Protein AF-J2VYI4-F1 (afdb_monomer_lite)

Radius of gyration: 15.05 Å; chains: 1; bounding box: 32×32×46 Å

pLDDT: mean 73.35, std 16.97, range [40.09, 92.69]

Secondary structure (DSSP, 8-state):
------SS-SS-HHHHHHHHHHHHHHHHHHHTT---HHHHHHHHHHHHHHHHTT---HHHHHHHHHHHHHHH-THHHHTTTGGGS--

Structure (mmCIF, N/CA/C/O backbone):
data_AF-J2VYI4-F1
#
_entry.id   AF-J2VYI4-F1
#
loop_
_atom_site.group_PDB
_atom_site.id
_atom_site.type_symbol
_atom_site.label_atom_id
_atom_site.label_alt_id
_atom_site.label_comp_id
_atom_site.label_asym_id
_atom_site.label_entity_id
_atom_site.label_seq_id
_atom_site.pdbx_PDB_ins_code
_atom_site.Cartn_x
_atom_site.Cartn_y
_atom_site.Cartn_z
_atom_site.occupancy
_atom_site.B_iso_or_equiv
_atom_site.auth_seq_id
_atom_site.auth_comp_id
_atom_site.auth_asym_id
_atom_site.auth_atom_id
_atom_site.pdbx_PDB_model_num
ATOM 1 N N . MET A 1 1 ? -14.724 5.335 -6.934 1.00 41.59 1 MET A N 1
ATOM 2 C CA . MET A 1 1 ? -13.984 4.401 -6.041 1.00 41.59 1 MET A CA 1
ATOM 3 C C . MET A 1 1 ? -12.640 5.051 -5.724 1.00 41.59 1 MET A C 1
ATOM 5 O O . MET A 1 1 ? -12.225 5.861 -6.537 1.00 41.59 1 MET A O 1
ATOM 9 N N . PRO A 1 2 ? -11.969 4.790 -4.586 1.00 50.41 2 PRO A N 1
ATOM 10 C CA . PRO A 1 2 ? -10.907 5.6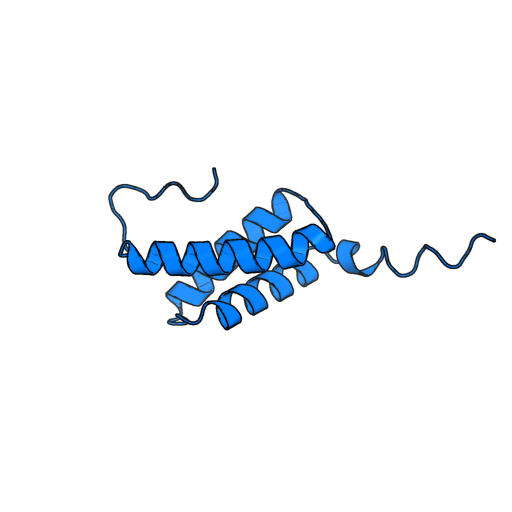70 -4.065 1.00 50.41 2 PRO A CA 1
ATOM 11 C C . PRO A 1 2 ? -9.570 5.640 -4.834 1.00 50.41 2 PRO A C 1
ATOM 13 O O . PRO A 1 2 ? -8.572 6.154 -4.344 1.00 50.41 2 PRO A O 1
ATOM 16 N N . PHE A 1 3 ? -9.548 5.105 -6.053 1.00 53.66 3 PHE A N 1
ATOM 17 C CA . PHE A 1 3 ? -8.367 5.033 -6.909 1.00 53.66 3 PHE A CA 1
ATOM 18 C C . PHE A 1 3 ? -8.706 5.460 -8.338 1.00 53.66 3 PHE A C 1
ATOM 20 O O . PHE A 1 3 ? -8.493 4.728 -9.299 1.00 53.66 3 PHE A O 1
ATOM 27 N N . ASP A 1 4 ? -9.281 6.651 -8.488 1.00 58.56 4 ASP A N 1
ATOM 28 C CA . ASP A 1 4 ? -9.382 7.275 -9.805 1.00 58.56 4 ASP A CA 1
ATOM 29 C C . ASP A 1 4 ? -8.013 7.867 -10.166 1.00 58.56 4 ASP A C 1
ATOM 31 O O . ASP A 1 4 ? -7.552 8.813 -9.529 1.00 58.56 4 ASP A O 1
ATOM 35 N N . ASN A 1 5 ? -7.346 7.282 -11.169 1.00 51.56 5 ASN A N 1
ATOM 36 C CA . ASN A 1 5 ? -6.065 7.742 -11.710 1.00 51.56 5 ASN A CA 1
ATOM 37 C C . ASN A 1 5 ? -6.249 9.131 -12.353 1.00 51.56 5 ASN A C 1
ATOM 39 O O . ASN A 1 5 ? -6.845 9.223 -13.433 1.00 51.56 5 ASN A O 1
ATOM 43 N N . PRO A 1 6 ? -5.770 10.229 -11.738 1.00 56.22 6 PRO A N 1
ATOM 44 C CA . PRO A 1 6 ? -5.912 11.537 -12.346 1.00 56.22 6 PRO A CA 1
ATOM 45 C C . PRO A 1 6 ? -4.999 11.587 -13.572 1.00 56.22 6 PRO A C 1
ATOM 47 O O . PRO A 1 6 ? -3.808 11.297 -13.499 1.00 56.22 6 PRO A O 1
ATOM 50 N N . SER A 1 7 ? -5.556 12.002 -14.706 1.00 50.81 7 SER A N 1
ATOM 51 C CA . SER A 1 7 ? -4.969 12.053 -16.057 1.00 50.81 7 SER A CA 1
ATOM 52 C C . SER A 1 7 ? -3.692 12.909 -16.218 1.00 50.81 7 SER A C 1
ATOM 54 O O . SER A 1 7 ? -3.194 13.091 -17.326 1.00 50.81 7 SER A O 1
ATOM 56 N N . LYS A 1 8 ? -3.107 13.376 -15.109 1.00 50.31 8 LYS A N 1
ATOM 57 C CA . LYS A 1 8 ? -1.719 13.835 -14.964 1.00 50.31 8 LYS A CA 1
ATOM 58 C C . LYS A 1 8 ? -0.999 12.928 -13.959 1.00 50.31 8 LYS A C 1
ATOM 60 O O . LYS A 1 8 ? -0.706 13.343 -12.842 1.00 50.31 8 LYS A O 1
ATOM 65 N N . SER A 1 9 ? -0.794 11.665 -14.315 1.00 57.22 9 SER A N 1
ATOM 66 C CA . SER A 1 9 ? -0.288 10.681 -13.361 1.00 57.22 9 SER A CA 1
ATOM 67 C C . SER A 1 9 ? 1.217 10.848 -13.156 1.00 57.22 9 SER A C 1
ATOM 69 O O . SER A 1 9 ? 2.000 10.672 -14.085 1.00 57.22 9 SER A O 1
ATOM 71 N N . THR A 1 10 ? 1.634 11.166 -11.930 1.00 66.38 10 THR A N 1
ATOM 72 C CA . THR A 1 10 ? 3.032 11.059 -11.468 1.00 66.38 10 THR A CA 1
ATOM 73 C C . THR A 1 10 ? 3.545 9.610 -11.533 1.00 66.38 10 THR A C 1
ATOM 75 O O . THR A 1 10 ? 4.744 9.368 -11.427 1.00 66.38 10 THR A O 1
ATOM 78 N N . TYR A 1 11 ? 2.639 8.645 -11.708 1.00 69.75 11 TYR A N 1
ATOM 79 C CA . TYR A 1 11 ? 2.884 7.212 -11.631 1.00 69.75 11 TYR A CA 1
ATOM 80 C C . TYR A 1 11 ? 2.646 6.547 -12.985 1.00 69.75 11 TYR A C 1
ATOM 82 O O . TYR A 1 11 ? 1.707 6.884 -13.706 1.00 69.75 11 TYR A O 1
ATOM 90 N N . SER A 1 12 ? 3.490 5.579 -13.335 1.00 83.81 12 SER A N 1
ATOM 91 C CA . SER A 1 12 ? 3.228 4.725 -14.494 1.00 83.81 12 SER A CA 1
ATOM 92 C C . SER A 1 12 ? 2.069 3.762 -14.209 1.00 83.81 12 SER A C 1
ATOM 94 O O . SER A 1 12 ? 1.718 3.525 -13.053 1.00 83.81 12 SER A O 1
ATOM 96 N N . GLN A 1 13 ? 1.494 3.153 -15.252 1.00 82.88 13 GLN A N 1
ATOM 97 C CA . GLN A 1 13 ? 0.478 2.107 -15.077 1.00 82.88 13 GLN A CA 1
ATOM 98 C C . GLN A 1 13 ? 0.995 0.955 -14.198 1.00 82.88 13 GLN A C 1
ATOM 100 O O . GLN A 1 13 ? 0.275 0.476 -13.335 1.00 82.88 13 GLN A O 1
ATOM 105 N N . ALA A 1 14 ? 2.270 0.580 -14.345 1.00 85.75 14 ALA A N 1
ATOM 106 C CA . ALA A 1 14 ? 2.887 -0.463 -13.527 1.00 85.75 14 ALA A CA 1
ATOM 107 C C . ALA A 1 14 ? 2.983 -0.074 -12.042 1.00 85.75 14 ALA A C 1
ATOM 109 O O . ALA A 1 14 ? 2.829 -0.923 -11.169 1.00 85.75 14 ALA A O 1
ATOM 110 N N . ASP A 1 15 ? 3.228 1.205 -11.747 1.00 85.69 15 ASP A N 1
ATOM 111 C CA . ASP A 1 15 ? 3.244 1.703 -10.371 1.00 85.69 15 ASP A CA 1
ATOM 112 C C . ASP A 1 15 ? 1.827 1.677 -9.771 1.00 85.69 15 ASP A C 1
ATOM 114 O O . ASP A 1 15 ? 1.652 1.290 -8.616 1.00 85.69 15 ASP A O 1
ATOM 118 N N . TRP A 1 16 ? 0.814 2.009 -10.578 1.00 85.12 16 TRP A N 1
ATOM 119 C CA . TRP A 1 16 ? -0.598 1.886 -10.214 1.00 85.12 16 TRP A CA 1
ATOM 120 C C . TRP A 1 16 ? -1.010 0.444 -9.927 1.00 85.12 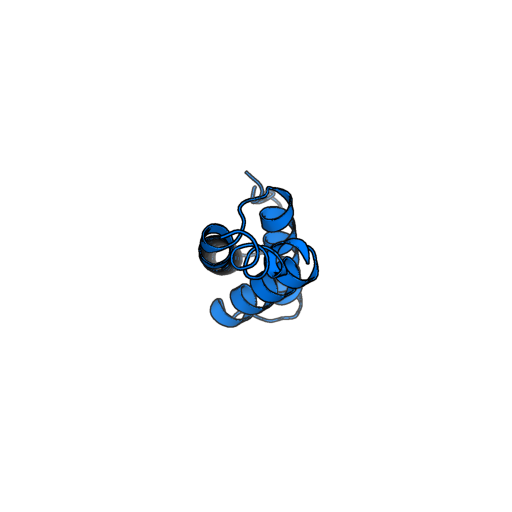16 TRP A C 1
ATOM 122 O O . TRP A 1 16 ? -1.599 0.181 -8.881 1.00 85.12 16 TRP A O 1
ATOM 132 N N . ASP A 1 17 ? -0.657 -0.493 -10.806 1.00 88.81 17 ASP A N 1
ATOM 133 C CA . ASP A 1 17 ? -0.978 -1.913 -10.640 1.00 88.81 17 ASP A CA 1
ATOM 134 C C . ASP A 1 17 ? -0.339 -2.476 -9.357 1.00 88.81 17 ASP A C 1
ATOM 136 O O . ASP A 1 17 ? -0.941 -3.274 -8.638 1.00 88.81 17 ASP A O 1
ATOM 140 N N . LEU A 1 18 ? 0.867 -2.010 -9.021 1.00 89.38 18 LEU A N 1
ATOM 141 C CA . LEU A 1 18 ? 1.588 -2.397 -7.811 1.00 89.38 18 LEU A CA 1
ATOM 142 C C . LEU A 1 18 ? 0.904 -1.869 -6.546 1.00 89.38 18 LEU A C 1
ATOM 144 O O . LEU A 1 18 ? 0.686 -2.626 -5.595 1.00 89.38 18 LEU A O 1
ATOM 148 N N . MET A 1 19 ? 0.538 -0.584 -6.537 1.00 86.50 19 MET A N 1
ATOM 149 C CA . MET A 1 19 ? -0.210 0.014 -5.430 1.00 86.50 19 MET A CA 1
ATOM 150 C C . MET A 1 19 ? -1.575 -0.659 -5.253 1.00 86.50 19 MET A C 1
ATOM 152 O O . MET A 1 19 ? -1.948 -0.982 -4.126 1.00 86.50 19 MET A O 1
ATOM 156 N N . GLN A 1 20 ? -2.289 -0.929 -6.348 1.00 86.88 20 GLN A N 1
ATOM 157 C CA . GLN A 1 20 ? -3.583 -1.608 -6.317 1.00 86.88 20 GLN A CA 1
ATOM 158 C C . GLN A 1 20 ? -3.453 -3.024 -5.743 1.00 86.88 20 GLN A C 1
ATOM 160 O O . GLN A 1 20 ? -4.199 -3.389 -4.839 1.00 86.88 20 GLN A O 1
ATOM 165 N N . ALA A 1 21 ? -2.453 -3.798 -6.175 1.00 90.12 21 ALA A N 1
ATOM 166 C CA . ALA A 1 21 ? -2.215 -5.139 -5.644 1.00 90.12 21 ALA A CA 1
ATOM 167 C C . ALA A 1 21 ? -1.887 -5.130 -4.139 1.00 90.12 21 ALA A C 1
ATOM 169 O O . ALA A 1 21 ? -2.328 -6.008 -3.392 1.00 90.12 21 ALA A O 1
ATOM 170 N N . ALA A 1 22 ? -1.122 -4.137 -3.673 1.00 89.88 22 ALA A N 1
ATOM 171 C CA . ALA A 1 22 ? -0.820 -3.975 -2.252 1.00 89.88 22 ALA A CA 1
ATOM 172 C C . ALA A 1 22 ? -2.065 -3.588 -1.444 1.00 89.88 22 ALA A C 1
ATOM 174 O O . ALA A 1 22 ? -2.288 -4.134 -0.359 1.00 89.88 22 ALA A O 1
ATOM 175 N N . TYR A 1 23 ? -2.885 -2.688 -1.990 1.00 88.12 23 TYR A N 1
ATOM 176 C CA . TYR A 1 23 ? -4.164 -2.303 -1.413 1.00 88.12 23 TYR A CA 1
ATOM 177 C C . TYR A 1 23 ? -5.104 -3.504 -1.291 1.00 88.12 23 TYR A C 1
ATOM 179 O O . TYR A 1 23 ? -5.560 -3.794 -0.189 1.00 88.12 23 TYR A O 1
ATOM 187 N N . ASP A 1 24 ? -5.328 -4.251 -2.373 1.00 88.06 24 ASP A N 1
ATOM 188 C CA . ASP A 1 24 ? -6.239 -5.400 -2.387 1.00 88.06 24 ASP A CA 1
ATOM 189 C C . ASP A 1 24 ? -5.804 -6.469 -1.380 1.00 88.06 24 ASP A C 1
ATOM 191 O O . ASP A 1 24 ? -6.629 -7.053 -0.675 1.00 88.06 24 ASP A O 1
ATOM 195 N N . LYS A 1 25 ? -4.492 -6.695 -1.247 1.00 89.38 25 LYS A N 1
ATOM 196 C CA . LYS A 1 25 ? -3.939 -7.647 -0.279 1.00 89.38 25 LYS A CA 1
ATOM 197 C C . LYS A 1 25 ? -4.131 -7.193 1.172 1.00 89.38 25 LYS A C 1
ATOM 199 O O . LYS A 1 25 ? -4.464 -8.005 2.044 1.00 89.38 25 LYS A O 1
ATOM 204 N N . ALA A 1 26 ? -3.922 -5.908 1.447 1.00 86.75 26 ALA A N 1
ATOM 205 C CA . ALA A 1 26 ? -4.163 -5.331 2.765 1.00 86.75 26 ALA A CA 1
ATOM 206 C C . ALA A 1 26 ? -5.658 -5.337 3.113 1.00 86.75 26 ALA A C 1
ATOM 208 O O . ALA A 1 26 ? -6.033 -5.771 4.203 1.00 86.75 26 ALA A O 1
ATOM 209 N N . ALA A 1 27 ? -6.504 -4.949 2.158 1.00 83.75 27 ALA A N 1
ATOM 210 C CA . ALA A 1 27 ? -7.952 -4.970 2.279 1.00 83.75 27 ALA A CA 1
ATOM 211 C C . ALA A 1 27 ? -8.460 -6.390 2.546 1.00 83.75 27 ALA A C 1
ATOM 213 O O . ALA A 1 27 ? -9.194 -6.578 3.502 1.00 83.75 27 ALA A O 1
ATOM 214 N N . GLN A 1 28 ? -8.008 -7.419 1.822 1.00 85.12 28 GLN A N 1
ATOM 215 C CA . GLN A 1 28 ? -8.373 -8.815 2.124 1.00 85.12 28 GLN A CA 1
ATOM 216 C C . GLN A 1 28 ? -7.997 -9.229 3.554 1.00 85.12 28 GLN A C 1
ATOM 218 O O . GLN A 1 28 ? -8.760 -9.923 4.224 1.00 85.12 28 GLN A O 1
ATOM 223 N N . THR A 1 29 ? -6.841 -8.779 4.047 1.00 82.00 29 THR A N 1
ATOM 224 C CA . THR A 1 29 ? -6.380 -9.082 5.410 1.00 82.00 29 THR A CA 1
ATOM 225 C C . THR A 1 29 ? -7.241 -8.394 6.473 1.00 82.00 29 THR A C 1
ATOM 227 O O . THR A 1 29 ? -7.510 -8.983 7.524 1.00 82.00 29 THR A O 1
ATOM 230 N N . LEU A 1 30 ? -7.679 -7.160 6.211 1.00 72.12 30 LEU A N 1
ATOM 231 C CA . LEU A 1 30 ? -8.543 -6.400 7.112 1.00 72.12 30 LEU A CA 1
ATOM 232 C C . LEU A 1 30 ? -10.018 -6.753 6.973 1.00 72.12 30 LEU A C 1
ATOM 234 O O . LEU A 1 30 ? -10.686 -6.762 7.985 1.00 72.12 30 LEU A O 1
ATOM 238 N N . VAL A 1 31 ? -10.535 -7.141 5.809 1.00 67.25 31 VAL A N 1
ATOM 239 C CA . VAL A 1 31 ? -11.931 -7.589 5.626 1.00 67.25 31 VAL A CA 1
ATOM 240 C C . VAL A 1 31 ? -12.231 -8.836 6.467 1.00 67.2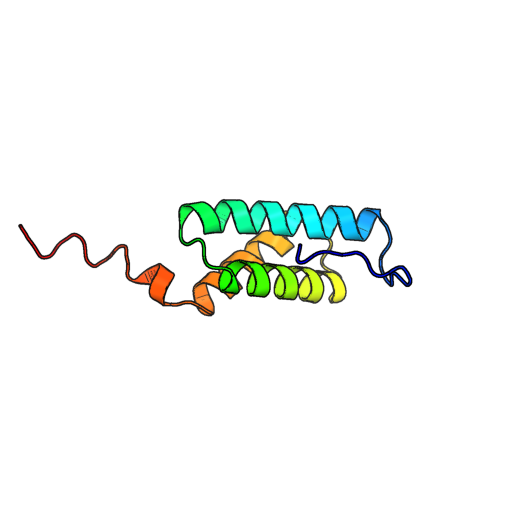5 31 VAL A C 1
ATOM 242 O O . VAL A 1 31 ? -13.346 -9.001 6.952 1.00 67.25 31 VAL A O 1
ATOM 245 N N . VAL A 1 32 ? -11.222 -9.672 6.740 1.00 56.06 32 VAL A N 1
ATOM 246 C CA . VAL A 1 32 ? -11.310 -10.767 7.727 1.00 56.06 32 VAL A CA 1
ATOM 247 C C . VAL A 1 32 ? -11.465 -10.248 9.175 1.00 56.06 32 VAL A C 1
ATOM 249 O O . VAL A 1 32 ? -11.897 -10.997 10.049 1.00 56.06 32 VAL A O 1
ATOM 252 N N . LYS A 1 33 ? -11.119 -8.983 9.452 1.00 53.84 33 LYS A N 1
ATOM 253 C CA . LYS A 1 33 ? -10.992 -8.385 10.796 1.00 53.84 33 LYS A CA 1
ATOM 254 C C . LYS A 1 33 ? -11.897 -7.169 11.095 1.00 53.84 33 LYS A C 1
ATOM 256 O O . LYS A 1 33 ? -12.249 -6.997 12.254 1.00 53.84 33 LYS A O 1
ATOM 261 N N . SER A 1 34 ? -12.254 -6.326 10.125 1.00 53.09 34 SER A N 1
ATOM 262 C CA . SER A 1 34 ? -13.081 -5.111 10.241 1.00 53.09 34 SER A CA 1
ATOM 263 C C . SER A 1 34 ? -13.224 -4.465 8.857 1.00 53.09 34 SER A C 1
ATOM 265 O O . SER A 1 34 ? -12.229 -4.228 8.179 1.00 53.09 34 SER A O 1
ATOM 267 N N . SER A 1 35 ? -14.454 -4.183 8.427 1.00 54.31 35 SER A N 1
ATOM 268 C CA . SER A 1 35 ? -14.753 -3.534 7.145 1.00 54.31 35 SER A CA 1
ATOM 269 C C . SER A 1 35 ? -15.388 -2.171 7.406 1.00 54.31 35 SER A C 1
ATOM 271 O O . SER A 1 35 ? -16.613 -2.046 7.361 1.00 54.31 35 SER A O 1
ATOM 273 N N . THR A 1 36 ? -14.571 -1.159 7.697 1.00 64.94 36 THR A N 1
ATOM 274 C CA . THR A 1 36 ? -15.026 0.239 7.706 1.00 64.94 36 THR A CA 1
ATOM 275 C C .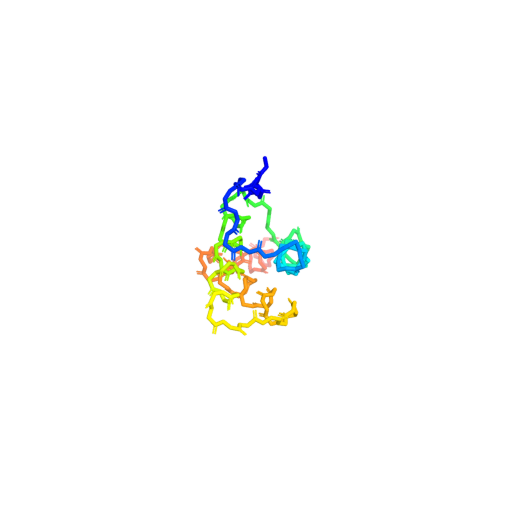 THR A 1 36 ? -14.400 1.015 6.548 1.00 64.94 36 THR A C 1
ATOM 277 O O . THR A 1 36 ? -13.266 0.746 6.153 1.00 64.94 36 THR A O 1
ATOM 280 N N . ASP A 1 37 ? -15.138 1.979 5.990 1.00 69.69 37 ASP A N 1
ATOM 281 C CA . ASP A 1 37 ? -14.645 2.852 4.910 1.00 69.69 37 ASP A CA 1
ATOM 282 C C . ASP A 1 37 ? -13.400 3.662 5.335 1.00 69.69 37 ASP A C 1
ATOM 284 O O . ASP A 1 37 ? -12.568 4.024 4.499 1.00 69.69 37 ASP A O 1
ATOM 288 N N . ASP A 1 38 ? -13.228 3.884 6.641 1.00 76.06 38 ASP A N 1
ATOM 289 C CA . ASP A 1 38 ? -12.049 4.531 7.222 1.00 76.06 38 ASP A CA 1
ATOM 290 C C . ASP A 1 38 ? -10.790 3.655 7.094 1.00 76.06 38 ASP A C 1
ATOM 292 O O . ASP A 1 38 ? -9.732 4.153 6.699 1.00 76.06 38 ASP A O 1
ATOM 296 N N . ASP A 1 39 ? -10.909 2.339 7.317 1.00 76.69 39 ASP A N 1
ATOM 297 C CA . ASP A 1 39 ? -9.804 1.384 7.143 1.00 76.69 39 ASP A CA 1
ATOM 298 C C . ASP A 1 39 ? -9.314 1.389 5.685 1.00 76.69 39 ASP A C 1
ATOM 300 O O . ASP A 1 39 ? -8.112 1.435 5.410 1.00 76.69 39 ASP A O 1
ATOM 304 N N . ALA A 1 40 ? -10.251 1.411 4.731 1.00 80.06 40 ALA A N 1
ATOM 305 C CA . ALA A 1 40 ? -9.947 1.481 3.305 1.00 80.06 40 ALA A CA 1
ATOM 306 C C . ALA A 1 40 ? -9.157 2.752 2.947 1.00 80.06 40 ALA A C 1
ATOM 308 O O . ALA A 1 40 ? -8.202 2.690 2.169 1.00 80.06 40 ALA A O 1
ATOM 309 N N . LYS A 1 41 ? -9.505 3.898 3.537 1.00 83.44 41 LYS A N 1
ATOM 310 C CA . LYS A 1 41 ? -8.773 5.150 3.318 1.00 83.44 41 LYS A CA 1
ATOM 311 C C . LYS A 1 41 ? -7.354 5.091 3.890 1.00 83.44 41 LYS A C 1
ATOM 313 O O . LYS A 1 41 ? -6.401 5.443 3.193 1.00 83.44 41 LYS A O 1
ATOM 318 N N . VAL A 1 42 ? -7.197 4.595 5.120 1.00 84.50 42 VAL A N 1
ATOM 319 C CA . VAL A 1 42 ? -5.886 4.478 5.783 1.00 84.50 42 VAL A CA 1
ATOM 320 C C . VAL A 1 42 ? -4.944 3.558 5.001 1.00 84.50 42 VAL A C 1
ATOM 322 O O . VAL A 1 42 ? -3.759 3.873 4.841 1.00 84.50 42 VAL A O 1
ATOM 325 N N . ILE A 1 43 ? -5.454 2.446 4.462 1.00 86.31 43 ILE A N 1
ATOM 326 C CA . ILE A 1 43 ? -4.661 1.544 3.617 1.00 86.31 43 ILE A CA 1
ATOM 327 C C . ILE A 1 43 ? -4.163 2.280 2.373 1.00 86.31 43 ILE A C 1
ATOM 329 O O . ILE A 1 43 ? -2.965 2.246 2.088 1.00 86.31 43 ILE A O 1
ATOM 333 N N . ALA A 1 44 ? -5.065 2.942 1.642 1.00 85.56 44 ALA A N 1
ATOM 334 C CA . ALA A 1 44 ? -4.742 3.639 0.400 1.00 85.56 44 ALA A CA 1
ATOM 335 C C . ALA A 1 44 ? -3.629 4.680 0.601 1.00 85.56 44 ALA A C 1
ATOM 337 O O . ALA A 1 44 ? -2.611 4.658 -0.095 1.00 85.56 44 ALA A O 1
ATOM 338 N N . GLU A 1 45 ? -3.775 5.537 1.615 1.00 86.94 45 GLU A N 1
ATOM 339 C CA . GLU A 1 45 ? -2.793 6.574 1.948 1.00 86.94 45 GLU A CA 1
ATOM 340 C C . GLU A 1 45 ? -1.442 5.978 2.370 1.00 86.94 45 GLU A C 1
ATOM 342 O O . GLU A 1 45 ? -0.379 6.486 1.988 1.00 86.94 45 GLU A O 1
ATOM 347 N N . THR A 1 46 ? -1.462 4.869 3.117 1.00 88.12 46 THR A N 1
ATOM 348 C CA . THR A 1 46 ? -0.238 4.193 3.567 1.00 88.12 46 THR A CA 1
ATOM 349 C C . THR A 1 46 ? 0.510 3.554 2.402 1.00 88.12 46 THR A C 1
ATOM 351 O O . THR A 1 46 ? 1.727 3.725 2.299 1.00 88.12 46 THR A O 1
ATOM 354 N N . VAL A 1 47 ? -0.197 2.863 1.500 1.00 88.88 47 VAL A N 1
ATOM 355 C CA . VAL A 1 47 ? 0.393 2.253 0.299 1.00 88.88 47 VAL A CA 1
ATOM 356 C C . VAL A 1 47 ? 1.034 3.325 -0.579 1.00 88.88 47 VAL A C 1
ATOM 358 O O . VAL A 1 47 ? 2.205 3.197 -0.933 1.00 88.88 47 VAL A O 1
ATOM 361 N N . MET A 1 48 ? 0.322 4.421 -0.858 1.00 87.56 48 MET A N 1
ATOM 362 C CA . MET A 1 48 ? 0.859 5.529 -1.655 1.00 87.56 48 MET A CA 1
ATOM 363 C C . MET A 1 48 ? 2.087 6.168 -0.995 1.00 87.56 48 MET A C 1
ATOM 365 O O . MET A 1 48 ? 3.099 6.412 -1.652 1.00 87.56 48 MET A O 1
ATOM 369 N N . THR A 1 49 ? 2.039 6.412 0.317 1.00 88.00 49 THR A N 1
ATOM 370 C CA . THR A 1 49 ? 3.155 7.020 1.059 1.00 88.00 49 THR A CA 1
ATOM 371 C C . THR A 1 49 ? 4.389 6.124 1.063 1.00 88.00 49 THR A C 1
ATOM 373 O O . THR A 1 49 ? 5.502 6.598 0.834 1.00 88.00 49 THR A O 1
ATOM 376 N N . ALA A 1 50 ? 4.218 4.828 1.323 1.00 87.94 50 ALA A N 1
ATOM 377 C CA . ALA A 1 50 ? 5.322 3.878 1.343 1.00 87.94 50 ALA A CA 1
ATOM 378 C C . ALA A 1 50 ? 5.912 3.671 -0.061 1.00 87.94 50 ALA A C 1
ATOM 380 O O . ALA A 1 50 ? 7.135 3.622 -0.206 1.00 87.94 50 ALA A O 1
ATOM 381 N N . PHE A 1 51 ? 5.069 3.667 -1.095 1.00 87.69 51 PHE A N 1
ATOM 382 C CA . PHE A 1 51 ? 5.512 3.644 -2.482 1.00 87.69 51 PHE A CA 1
ATOM 383 C C . PHE A 1 51 ? 6.353 4.876 -2.837 1.00 87.69 51 PHE A C 1
ATOM 385 O O . PHE A 1 51 ? 7.456 4.751 -3.368 1.00 87.69 51 PHE A O 1
ATOM 392 N N . ASN A 1 52 ? 5.889 6.068 -2.454 1.00 85.56 52 ASN A N 1
ATOM 393 C CA . ASN A 1 52 ? 6.612 7.327 -2.661 1.00 85.56 52 ASN A CA 1
ATOM 394 C C . ASN A 1 52 ? 7.958 7.390 -1.933 1.00 85.56 52 ASN A C 1
ATOM 396 O O . ASN A 1 52 ? 8.851 8.123 -2.349 1.00 85.56 52 ASN A O 1
ATOM 400 N N . ARG A 1 53 ? 8.126 6.605 -0.865 1.00 85.06 53 ARG A N 1
ATOM 401 C CA . ARG A 1 53 ? 9.400 6.445 -0.148 1.00 85.06 53 ARG A CA 1
ATOM 402 C C . ARG A 1 53 ? 10.358 5.454 -0.822 1.00 85.06 53 ARG A C 1
ATOM 404 O O . ARG A 1 53 ? 11.447 5.231 -0.304 1.00 85.06 53 ARG A O 1
ATOM 411 N N . GLY A 1 54 ? 9.971 4.871 -1.956 1.00 84.88 54 GLY A N 1
ATOM 412 C CA . GLY A 1 54 ? 10.780 3.935 -2.737 1.00 84.88 54 GLY A CA 1
ATOM 413 C C . GLY A 1 54 ? 10.470 2.459 -2.484 1.00 84.88 54 GLY A C 1
ATOM 414 O O . GLY A 1 54 ? 11.148 1.602 -3.048 1.00 84.88 54 GLY A O 1
ATOM 415 N N . ASN A 1 55 ? 9.459 2.131 -1.670 1.00 86.69 55 ASN A N 1
ATOM 416 C CA . ASN A 1 55 ? 9.065 0.741 -1.468 1.00 86.69 55 ASN A CA 1
ATOM 417 C C . ASN A 1 55 ? 8.189 0.257 -2.632 1.00 86.69 55 ASN A C 1
ATOM 419 O O . ASN A 1 55 ? 7.040 0.664 -2.762 1.00 86.69 55 ASN A O 1
ATOM 423 N N . LYS A 1 56 ? 8.728 -0.635 -3.465 1.00 87.44 56 LYS A N 1
ATOM 424 C CA . LYS A 1 56 ? 8.003 -1.254 -4.584 1.00 87.44 56 LYS A CA 1
ATOM 425 C C . LYS A 1 56 ? 7.654 -2.725 -4.336 1.00 87.44 56 LYS A C 1
ATOM 427 O O . LYS A 1 56 ? 7.301 -3.431 -5.269 1.00 87.44 56 LYS A O 1
ATOM 432 N N . ASP A 1 57 ? 7.761 -3.221 -3.107 1.00 92.69 57 ASP A N 1
ATOM 433 C CA . ASP A 1 57 ? 7.360 -4.593 -2.794 1.00 92.69 57 ASP A CA 1
ATOM 434 C C . ASP A 1 57 ? 5.905 -4.642 -2.306 1.00 92.69 57 ASP A C 1
ATOM 436 O O . ASP A 1 57 ? 5.554 -4.063 -1.277 1.00 92.69 57 ASP A O 1
ATOM 440 N N . ILE A 1 58 ? 5.060 -5.379 -3.031 1.00 91.38 58 ILE A N 1
ATOM 441 C CA . ILE A 1 58 ? 3.619 -5.507 -2.757 1.00 91.38 58 ILE A CA 1
ATOM 442 C C . ILE A 1 58 ? 3.368 -6.022 -1.335 1.00 91.38 58 ILE A C 1
ATOM 444 O O . ILE A 1 58 ? 2.471 -5.541 -0.643 1.00 91.38 58 ILE A O 1
ATOM 448 N N . ASN A 1 59 ? 4.164 -6.992 -0.874 1.00 91.00 59 ASN A N 1
ATOM 449 C CA . ASN A 1 59 ? 3.975 -7.600 0.442 1.00 91.00 59 ASN A CA 1
ATOM 450 C C . ASN A 1 59 ? 4.303 -6.618 1.566 1.00 91.00 59 ASN A C 1
ATOM 452 O O . ASN A 1 59 ? 3.562 -6.531 2.543 1.00 91.00 59 ASN A O 1
ATOM 456 N N . SER A 1 60 ? 5.390 -5.871 1.409 1.00 90.31 60 SER A N 1
ATOM 457 C CA . SER A 1 60 ? 5.852 -4.869 2.362 1.00 90.31 60 SER A CA 1
ATOM 458 C C . SER A 1 60 ? 4.886 -3.688 2.433 1.00 90.31 60 SER A C 1
ATOM 460 O O . SER A 1 60 ? 4.550 -3.241 3.528 1.00 90.31 60 SER A O 1
ATOM 462 N N . LEU A 1 61 ? 4.389 -3.217 1.284 1.00 91.75 61 LEU A N 1
ATOM 463 C CA . LEU A 1 61 ? 3.357 -2.180 1.215 1.00 91.75 61 LEU A CA 1
ATOM 464 C C . LEU A 1 61 ? 2.067 -2.627 1.914 1.00 91.75 61 LEU A C 1
ATOM 466 O O . LEU A 1 61 ? 1.544 -1.903 2.761 1.00 91.75 61 LEU A O 1
ATOM 470 N N . ALA A 1 62 ? 1.597 -3.840 1.616 1.00 89.69 62 ALA A N 1
ATOM 471 C CA . ALA A 1 62 ? 0.395 -4.392 2.228 1.00 89.69 62 ALA A CA 1
ATOM 472 C C . ALA A 1 62 ? 0.552 -4.578 3.746 1.00 89.69 62 ALA A C 1
ATOM 474 O O . ALA A 1 62 ? -0.333 -4.201 4.509 1.00 89.69 62 ALA A O 1
ATOM 475 N N . ALA A 1 63 ? 1.686 -5.117 4.204 1.0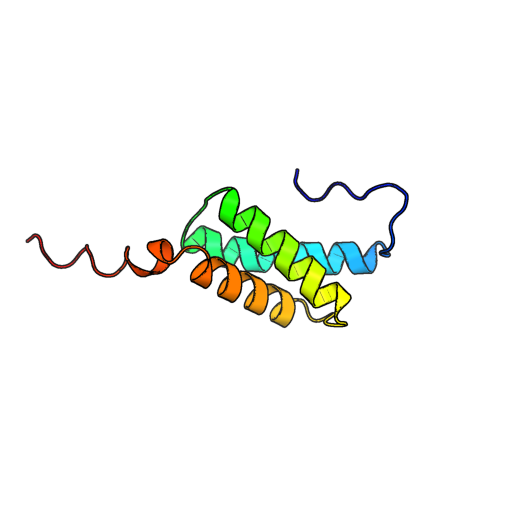0 88.94 63 ALA A N 1
ATOM 476 C CA . ALA A 1 63 ? 1.950 -5.321 5.627 1.00 88.94 63 ALA A CA 1
ATOM 477 C C . ALA A 1 63 ? 1.971 -3.997 6.400 1.00 88.94 63 ALA A C 1
ATOM 479 O O . ALA A 1 63 ? 1.354 -3.899 7.460 1.00 88.94 63 ALA A O 1
ATOM 480 N N . LEU A 1 64 ? 2.628 -2.968 5.855 1.00 87.69 64 LEU A N 1
ATOM 481 C CA . LEU A 1 64 ? 2.641 -1.632 6.450 1.00 87.69 64 LEU A CA 1
ATOM 482 C C . LEU A 1 64 ? 1.230 -1.054 6.545 1.00 87.69 64 LEU A C 1
ATOM 484 O O . LEU A 1 64 ? 0.849 -0.556 7.599 1.00 87.69 64 LEU A O 1
ATOM 488 N N . ALA A 1 65 ? 0.444 -1.164 5.477 1.00 88.19 65 ALA A N 1
ATOM 489 C CA . ALA A 1 65 ? -0.922 -0.665 5.453 1.00 88.19 65 ALA A CA 1
ATOM 490 C C . ALA A 1 65 ? -1.829 -1.369 6.476 1.00 88.19 65 ALA A C 1
ATOM 492 O O . ALA A 1 65 ? -2.571 -0.704 7.194 1.00 88.19 65 ALA A O 1
ATOM 493 N N . VAL A 1 66 ? -1.712 -2.695 6.611 1.00 85.75 66 VAL A N 1
ATOM 494 C CA . VAL A 1 66 ? -2.446 -3.476 7.622 1.00 85.75 66 VAL A CA 1
ATOM 495 C C . VAL A 1 66 ? -2.047 -3.067 9.040 1.00 85.75 66 VAL A C 1
ATOM 497 O O . VAL A 1 66 ? -2.918 -2.862 9.881 1.00 85.75 66 VAL A O 1
ATOM 500 N N . ILE A 1 67 ? -0.746 -2.936 9.322 1.00 86.38 67 ILE A N 1
ATOM 501 C CA . ILE A 1 67 ? -0.253 -2.532 10.648 1.00 86.38 67 ILE A CA 1
ATOM 502 C C . ILE A 1 67 ? -0.755 -1.130 10.998 1.00 86.38 67 ILE A C 1
ATOM 504 O O . ILE A 1 67 ? -1.240 -0.914 12.108 1.00 86.38 67 ILE A O 1
ATOM 508 N N . THR A 1 68 ? -0.663 -0.185 10.061 1.00 86.12 68 THR A N 1
ATOM 509 C CA . TH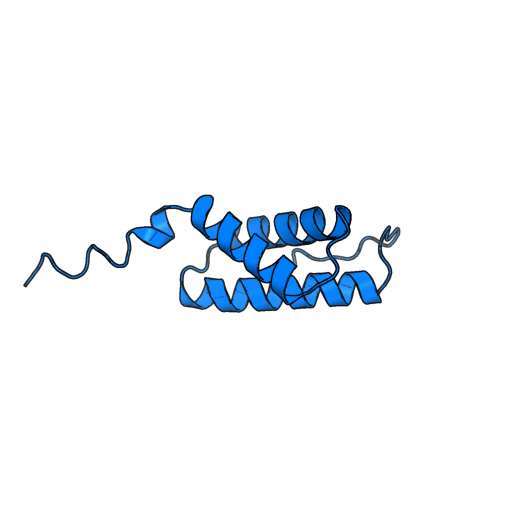R A 1 68 ? -1.143 1.184 10.270 1.00 86.12 68 THR A CA 1
ATOM 510 C C . THR A 1 68 ? -2.641 1.207 10.538 1.00 86.12 68 THR A C 1
ATOM 512 O O . THR A 1 68 ? -3.048 1.801 11.527 1.00 86.12 68 THR A O 1
ATOM 515 N N . ALA A 1 69 ? -3.451 0.509 9.740 1.00 82.75 69 ALA A N 1
ATOM 516 C CA . ALA A 1 69 ? -4.898 0.472 9.941 1.00 82.75 69 ALA A CA 1
ATOM 517 C C . ALA A 1 69 ? -5.292 -0.128 11.306 1.00 82.75 69 ALA A C 1
ATOM 519 O O . ALA A 1 69 ? -6.096 0.461 12.024 1.00 82.75 69 ALA A O 1
ATOM 520 N N . ILE A 1 70 ? -4.652 -1.228 11.730 1.00 80.81 70 ILE A N 1
ATOM 521 C CA . ILE A 1 70 ? -4.869 -1.818 13.066 1.00 80.81 70 ILE A CA 1
ATOM 522 C C . ILE A 1 70 ? -4.517 -0.823 14.183 1.00 80.81 70 ILE A C 1
ATOM 524 O O . ILE A 1 70 ? -5.237 -0.732 15.174 1.00 80.81 70 ILE A O 1
ATOM 528 N N . ASN A 1 71 ? -3.419 -0.077 14.037 1.00 78.75 71 ASN A N 1
ATOM 529 C CA . ASN A 1 71 ? -3.005 0.919 15.029 1.00 78.75 71 ASN A CA 1
ATOM 530 C C . ASN A 1 71 ? -3.904 2.165 15.032 1.00 78.75 71 ASN A C 1
ATOM 532 O O . ASN A 1 71 ? -4.099 2.772 16.083 1.00 78.75 71 ASN A O 1
ATOM 536 N N . SER A 1 72 ? -4.446 2.551 13.876 1.00 72.06 72 SER A N 1
ATOM 537 C CA . SER A 1 72 ? -5.376 3.674 13.737 1.00 72.06 72 SER A CA 1
ATOM 538 C C . SER A 1 72 ? -6.755 3.364 14.327 1.00 72.06 72 SER A C 1
ATOM 540 O O . SER A 1 72 ? -7.414 4.272 14.826 1.00 72.06 72 SER A O 1
ATOM 542 N N . HIS A 1 73 ? -7.174 2.094 14.318 1.00 62.47 73 HIS A N 1
ATOM 543 C CA . HIS A 1 73 ? -8.458 1.634 14.849 1.00 62.47 73 HIS A CA 1
ATOM 544 C C . HIS A 1 73 ? -8.237 0.572 15.946 1.00 62.47 73 HIS A C 1
ATOM 546 O O . HIS A 1 73 ? -8.411 -0.627 15.708 1.00 62.47 73 HIS A O 1
ATOM 552 N N . PRO A 1 74 ? -7.894 0.974 17.188 1.00 54.97 74 PRO A N 1
ATOM 553 C CA . PRO A 1 74 ? -7.648 0.033 18.287 1.00 54.97 74 PRO A CA 1
ATOM 554 C C . PRO A 1 74 ? -8.876 -0.821 18.653 1.00 54.97 74 PRO A C 1
ATOM 556 O O . PRO A 1 74 ? -8.726 -1.875 19.272 1.00 54.97 74 PRO A O 1
ATOM 559 N N . SER A 1 75 ? -10.080 -0.444 18.209 1.00 53.69 75 SER A N 1
ATOM 560 C CA . SER A 1 75 ? -11.306 -1.247 18.315 1.00 53.69 75 SER A CA 1
ATOM 561 C C . SER A 1 75 ? -11.231 -2.595 17.575 1.00 53.69 75 SER A C 1
ATOM 563 O O . SER A 1 75 ? -11.962 -3.520 17.929 1.00 53.69 75 SER A O 1
ATOM 565 N N . ILE A 1 76 ? -10.299 -2.763 16.628 1.00 53.00 76 ILE A N 1
ATOM 566 C CA . ILE A 1 76 ? -10.007 -4.043 15.955 1.00 53.00 76 ILE A CA 1
ATOM 567 C C . ILE A 1 76 ? -9.309 -5.038 16.910 1.00 53.00 76 ILE A C 1
ATOM 569 O O . ILE A 1 76 ? -9.381 -6.253 16.718 1.00 53.00 76 ILE A O 1
ATOM 573 N N . SER A 1 77 ? -8.678 -4.557 17.989 1.00 48.59 77 SER A N 1
ATOM 574 C CA . SER A 1 77 ? -8.008 -5.411 18.984 1.00 48.59 77 SER A CA 1
ATOM 575 C C . SER A 1 77 ? -8.932 -5.917 20.106 1.00 48.59 77 SER A C 1
ATOM 577 O O . SER A 1 77 ? -8.650 -6.953 20.715 1.00 48.59 77 SER A O 1
ATOM 579 N N . GLU A 1 78 ? -10.075 -5.265 20.346 1.00 46.47 78 GLU A N 1
ATOM 580 C CA . GLU A 1 78 ? -10.940 -5.574 21.497 1.00 46.47 78 GLU A CA 1
ATOM 581 C C . GLU A 1 78 ? -12.041 -6.615 21.231 1.00 46.47 78 GLU A C 1
ATOM 583 O O . GLU A 1 78 ? -12.543 -7.228 22.178 1.00 46.47 78 GLU A O 1
ATOM 588 N N . GLN A 1 79 ? -12.387 -6.922 19.974 1.00 45.72 79 GLN A N 1
ATOM 589 C CA . GLN A 1 79 ? -13.429 -7.928 19.696 1.00 45.72 79 GLN A CA 1
ATOM 590 C C . GLN A 1 79 ? -13.027 -9.371 20.048 1.00 45.72 79 GLN A C 1
ATOM 592 O O . GLN A 1 79 ? -13.898 -10.228 20.201 1.00 45.72 79 GLN A O 1
ATOM 597 N N . THR A 1 80 ? -11.737 -9.649 20.266 1.00 45.69 80 THR A N 1
ATOM 598 C CA . THR A 1 80 ? -11.289 -10.992 20.681 1.00 45.69 80 THR A CA 1
ATOM 599 C C . THR A 1 80 ? -11.404 -11.215 22.198 1.00 45.69 80 THR A C 1
ATOM 601 O O . THR A 1 80 ? -11.493 -12.359 22.641 1.00 45.69 80 THR A O 1
ATOM 604 N N . TYR A 1 81 ? -11.487 -10.158 23.017 1.00 45.81 81 TYR A N 1
ATOM 605 C CA . TYR A 1 81 ? -11.487 -10.293 24.484 1.00 45.81 81 TYR A CA 1
ATOM 606 C C . TYR A 1 81 ? -12.871 -10.214 25.149 1.00 45.81 81 TYR A C 1
ATOM 608 O O . TYR A 1 81 ? -13.004 -10.586 26.314 1.00 45.81 81 TYR A O 1
ATOM 616 N N . GLN A 1 82 ? -13.927 -9.821 24.428 1.00 44.34 82 GLN A N 1
ATOM 617 C CA . GLN A 1 82 ? -15.281 -9.702 24.998 1.00 44.34 82 GLN A CA 1
ATOM 618 C C . GLN A 1 82 ? -16.147 -10.974 24.884 1.00 44.34 82 GLN A C 1
ATOM 620 O O . GLN A 1 82 ? -17.217 -11.038 25.482 1.00 44.34 82 GLN A O 1
ATOM 625 N N . ARG A 1 83 ? -15.704 -12.043 24.199 1.00 43.94 83 ARG A N 1
ATOM 626 C CA . ARG A 1 83 ? -16.494 -13.294 24.077 1.00 43.94 83 ARG A CA 1
ATOM 627 C C . ARG A 1 83 ? -16.309 -14.322 25.203 1.00 43.94 83 ARG A C 1
ATOM 629 O O . ARG A 1 83 ? -16.881 -15.403 25.121 1.00 43.94 83 ARG A O 1
ATOM 636 N N . LYS A 1 84 ? -15.543 -14.020 26.258 1.00 45.25 84 LYS A N 1
ATOM 637 C CA . LYS A 1 84 ? -15.273 -14.965 27.367 1.00 45.25 84 LYS A CA 1
ATOM 638 C C . LYS A 1 84 ? -15.666 -14.466 28.765 1.00 45.25 84 LYS A C 1
ATOM 640 O O . LYS A 1 84 ? -15.076 -14.886 29.755 1.00 45.25 84 LYS A O 1
ATOM 645 N N . ARG A 1 85 ? -16.660 -13.579 28.875 1.00 47.28 85 ARG A N 1
ATOM 646 C CA . ARG A 1 85 ? -17.252 -13.184 30.171 1.00 47.28 85 ARG A CA 1
ATOM 647 C C . ARG A 1 85 ? -18.772 -13.043 30.085 1.00 47.28 85 ARG A C 1
ATOM 649 O O . ARG A 1 85 ? -19.313 -12.008 30.442 1.00 47.28 85 ARG A O 1
ATOM 656 N N . SER A 1 86 ? -19.464 -14.050 29.566 1.00 46.97 86 SER A N 1
ATOM 657 C CA . SER A 1 86 ? -20.910 -14.235 29.761 1.00 46.97 86 SER A CA 1
ATOM 658 C C . SER A 1 86 ? -21.250 -15.665 29.360 1.00 46.97 86 SER A C 1
ATOM 660 O O . SER A 1 86 ? -21.266 -15.985 28.173 1.00 46.97 86 SER A O 1
ATOM 662 N N . GLY A 1 87 ? -21.421 -16.524 30.360 1.00 40.09 87 GLY A N 1
ATOM 663 C CA . GLY A 1 87 ? -21.665 -17.957 30.234 1.00 40.09 87 GLY A CA 1
ATOM 664 C C . GLY A 1 87 ? -21.249 -18.653 31.510 1.00 40.09 87 GLY A C 1
ATOM 665 O O . GLY A 1 87 ? -20.059 -19.024 31.580 1.00 40.09 87 GLY A O 1
#

Foldseek 3Di:
DVDDQPPVHPDDVLLVVQLVLLLVLLQVVCVVQDDDPVLSVQLSVQLVVVVVVVDSHSPVSSVRSNVRSCVVCVVSVCVVPPPPPDD

Sequence (87 aa):
MPFDNPSKSTYSQADWDLMQAAYDKAAQTLVVKSSTDDDAKVIAETVMTAFNRGNKDINSLAALAVITAINSHPSISEQTYQRKRSG